Protein AF-A0A9D3WMK1-F1 (afdb_monomer)

Solvent-accessible surface area (backbone atoms only — not comparable to full-atom values): 5618 Å² total; per-residue (Å²): 102,65,94,76,70,52,55,67,68,60,49,50,53,52,49,52,66,69,70,70,55,72,44,62,55,72,56,97,86,42,78,48,70,80,46,70,71,92,67,85,75,67,87,90,43,87,59,53,68,58,51,50,50,55,52,50,51,53,50,52,53,50,51,54,49,34,40,75,72,64,76,46,79,85,84,80,79,76,90,82,77,87,84,82,130

Structure (mmCIF, N/CA/C/O backbone):
data_AF-A0A9D3WMK1-F1
#
_entry.id   AF-A0A9D3WMK1-F1
#
loop_
_atom_site.group_PDB
_atom_site.id
_atom_site.type_symbol
_atom_site.label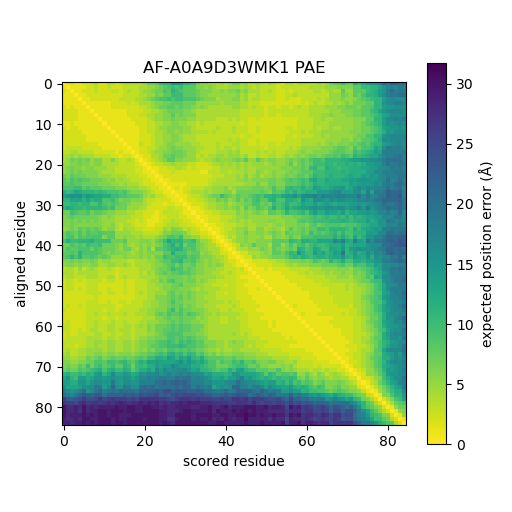_atom_id
_atom_site.label_alt_id
_atom_site.label_comp_id
_atom_site.label_asym_id
_atom_site.label_entity_id
_atom_site.label_seq_id
_atom_site.pdbx_PDB_ins_code
_atom_site.Cartn_x
_atom_site.Cartn_y
_atom_site.Cartn_z
_atom_site.occupancy
_atom_site.B_iso_or_equiv
_atom_site.auth_seq_id
_atom_site.auth_comp_id
_atom_site.auth_asym_id
_atom_site.auth_atom_id
_atom_site.pdbx_PDB_model_num
ATOM 1 N N . MET A 1 1 ? -2.958 4.479 5.409 1.00 88.19 1 MET A N 1
ATOM 2 C CA . MET A 1 1 ? -1.816 4.545 6.352 1.00 88.19 1 MET A CA 1
ATOM 3 C C . MET A 1 1 ? -1.952 5.689 7.351 1.00 88.19 1 MET A C 1
ATOM 5 O O . MET A 1 1 ? -1.859 5.412 8.533 1.00 88.19 1 MET A O 1
ATOM 9 N N . SER A 1 2 ? -2.301 6.916 6.940 1.00 93.25 2 SER A N 1
ATOM 10 C CA . SER A 1 2 ? -2.525 8.037 7.883 1.00 93.25 2 SER A CA 1
ATOM 11 C C . SER A 1 2 ? -3.532 7.716 9.007 1.00 93.25 2 SER A C 1
ATOM 13 O O . SER A 1 2 ? -3.224 7.875 10.181 1.00 93.25 2 SER A O 1
ATOM 15 N N . ARG A 1 3 ? -4.691 7.122 8.678 1.00 89.94 3 ARG A N 1
ATOM 16 C CA . ARG A 1 3 ? -5.694 6.675 9.673 1.00 89.94 3 ARG A CA 1
ATOM 17 C C . ARG A 1 3 ? -5.213 5.571 10.628 1.00 89.94 3 ARG A C 1
ATOM 19 O O . ARG A 1 3 ? -5.872 5.327 11.627 1.00 89.94 3 ARG A O 1
ATOM 26 N N . MET A 1 4 ? -4.100 4.907 10.314 1.00 90.44 4 MET A N 1
ATOM 27 C CA . MET A 1 4 ? -3.462 3.907 11.179 1.00 90.44 4 MET A CA 1
ATOM 28 C C . MET A 1 4 ? -2.363 4.522 12.067 1.00 90.44 4 MET A C 1
ATOM 30 O O . MET A 1 4 ? -1.713 3.793 12.802 1.00 90.44 4 MET A O 1
ATOM 34 N N . GLY A 1 5 ? -2.149 5.844 12.006 1.00 94.06 5 GLY A N 1
ATOM 35 C CA . GLY A 1 5 ? -1.198 6.561 12.863 1.00 94.06 5 GLY A CA 1
ATOM 36 C C . GLY A 1 5 ? 0.238 6.632 12.337 1.00 94.06 5 GLY A C 1
ATOM 37 O O . GLY A 1 5 ? 1.125 7.052 13.072 1.00 94.06 5 GLY A O 1
ATOM 38 N N . PHE A 1 6 ? 0.490 6.238 11.085 1.00 93.75 6 PHE A N 1
ATOM 39 C CA . PHE A 1 6 ? 1.823 6.359 10.487 1.00 93.75 6 PHE A CA 1
ATOM 40 C C . PHE A 1 6 ? 2.182 7.823 10.195 1.00 93.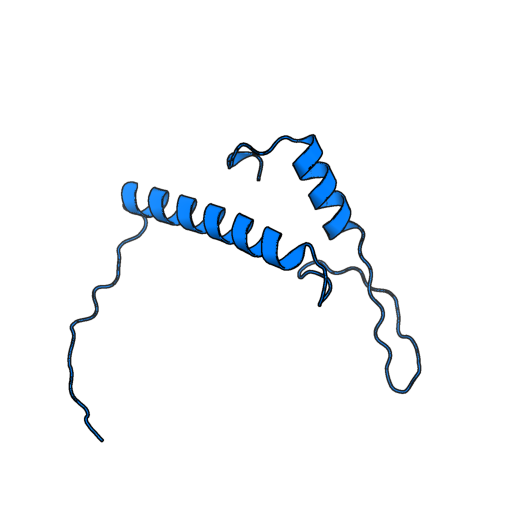75 6 PHE A C 1
ATOM 42 O O . PHE A 1 6 ? 1.333 8.590 9.734 1.00 93.75 6 PHE A O 1
ATOM 49 N N . ASP A 1 7 ? 3.451 8.178 10.415 1.00 97.19 7 ASP A N 1
ATOM 50 C CA . ASP A 1 7 ? 3.997 9.506 10.116 1.00 97.19 7 ASP A CA 1
ATOM 51 C C . ASP A 1 7 ? 3.910 9.835 8.617 1.00 97.19 7 ASP A C 1
ATOM 53 O O . ASP A 1 7 ? 4.132 8.973 7.761 1.00 97.19 7 ASP A O 1
ATOM 57 N N . GLN A 1 8 ? 3.624 11.098 8.293 1.00 96.81 8 GLN A N 1
ATOM 58 C CA . GLN A 1 8 ? 3.421 11.521 6.908 1.00 96.81 8 GLN A CA 1
ATOM 59 C C . GLN A 1 8 ? 4.678 11.332 6.052 1.00 96.81 8 GLN A C 1
ATOM 61 O O . GLN A 1 8 ? 4.563 10.855 4.928 1.00 96.81 8 GLN A O 1
ATOM 66 N N . LYS A 1 9 ? 5.881 11.600 6.578 1.00 97.12 9 LYS A N 1
ATOM 67 C CA . LYS A 1 9 ? 7.126 11.428 5.810 1.00 97.12 9 LYS A CA 1
ATOM 68 C C . LYS A 1 9 ? 7.370 9.962 5.478 1.00 97.12 9 LYS A C 1
ATOM 70 O O . LYS A 1 9 ? 7.858 9.644 4.396 1.00 97.12 9 LYS A O 1
ATOM 75 N N . TRP A 1 10 ? 7.026 9.065 6.399 1.00 94.50 10 TRP A N 1
ATOM 76 C CA . TRP A 1 10 ? 7.114 7.628 6.161 1.00 94.50 10 TRP A CA 1
ATOM 77 C C . TRP A 1 10 ? 6.109 7.173 5.097 1.00 94.50 10 TRP A C 1
ATOM 79 O O . TRP A 1 10 ? 6.463 6.408 4.199 1.00 94.50 10 TRP A O 1
ATOM 89 N N . ILE A 1 11 ? 4.876 7.691 5.148 1.00 94.75 11 ILE A N 1
ATOM 90 C CA . ILE A 1 11 ? 3.863 7.437 4.116 1.00 94.75 11 ILE A CA 1
ATOM 91 C C . ILE A 1 11 ? 4.367 7.924 2.757 1.00 94.75 11 ILE A C 1
ATOM 93 O O . ILE A 1 11 ? 4.314 7.169 1.790 1.00 94.75 11 ILE A O 1
ATOM 97 N N . ASP A 1 12 ? 4.893 9.144 2.687 1.00 94.94 12 ASP A N 1
ATOM 98 C CA . ASP A 1 12 ? 5.407 9.735 1.452 1.00 94.94 12 ASP A CA 1
ATOM 99 C C . ASP A 1 12 ? 6.576 8.920 0.883 1.00 94.94 12 ASP A C 1
ATOM 101 O O . ASP A 1 12 ? 6.643 8.696 -0.327 1.00 94.94 12 ASP A O 1
ATOM 105 N N . ALA A 1 13 ? 7.465 8.412 1.744 1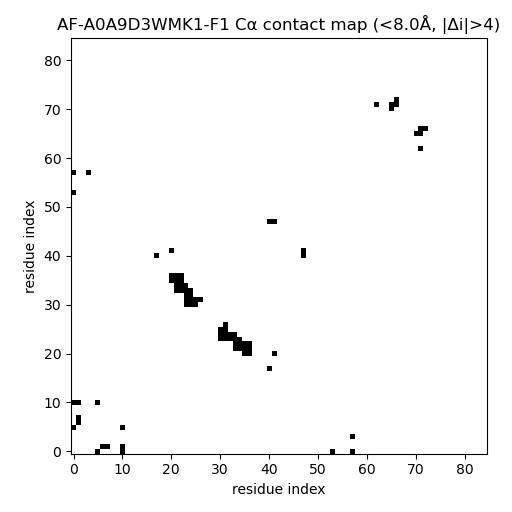.00 92.69 13 ALA A N 1
ATOM 106 C CA . ALA A 1 13 ? 8.560 7.537 1.338 1.00 92.69 13 ALA A CA 1
ATOM 107 C C . ALA A 1 13 ? 8.042 6.246 0.686 1.00 92.69 13 ALA A C 1
ATOM 109 O O . ALA A 1 13 ? 8.492 5.886 -0.402 1.00 92.69 13 ALA A O 1
ATOM 110 N N . ILE A 1 14 ? 7.049 5.587 1.293 1.00 91.06 14 ILE A N 1
ATOM 111 C CA . ILE A 1 14 ? 6.410 4.406 0.698 1.00 91.06 14 ILE A CA 1
ATOM 112 C C . ILE A 1 14 ? 5.718 4.757 -0.617 1.00 91.06 14 ILE A C 1
ATOM 114 O O . ILE A 1 14 ? 5.907 4.055 -1.611 1.00 91.06 14 ILE A O 1
ATOM 118 N N . MET A 1 15 ? 4.941 5.842 -0.646 1.00 90.88 15 MET A N 1
ATOM 119 C CA . MET A 1 15 ? 4.224 6.267 -1.848 1.00 90.88 15 MET A CA 1
ATOM 120 C C . MET A 1 15 ? 5.192 6.550 -2.997 1.00 90.88 15 MET A C 1
ATOM 122 O O . MET A 1 15 ? 4.913 6.170 -4.133 1.00 90.88 15 MET A O 1
ATOM 126 N N . LYS A 1 16 ? 6.361 7.135 -2.718 1.00 89.50 16 LYS A N 1
ATOM 127 C CA . LYS A 1 16 ? 7.419 7.342 -3.711 1.00 89.50 16 LYS A CA 1
ATOM 128 C C . LYS A 1 16 ? 7.953 6.021 -4.267 1.00 89.50 16 LYS A C 1
ATOM 130 O O . LYS A 1 16 ? 8.091 5.904 -5.481 1.00 89.50 16 LYS A O 1
ATOM 135 N N . CYS A 1 17 ? 8.205 5.025 -3.417 1.00 86.25 17 CYS A N 1
ATOM 136 C CA . CYS A 1 17 ? 8.676 3.706 -3.853 1.00 86.25 17 CYS A CA 1
ATOM 137 C C . CYS A 1 17 ? 7.683 3.006 -4.793 1.00 86.25 17 CYS A C 1
ATOM 139 O O . CYS A 1 17 ? 8.099 2.391 -5.769 1.00 86.25 17 CYS A O 1
ATOM 141 N N . ILE A 1 18 ? 6.379 3.113 -4.524 1.00 86.00 18 ILE A N 1
ATOM 142 C CA . ILE A 1 18 ? 5.364 2.351 -5.270 1.00 86.00 18 ILE A CA 1
ATOM 143 C C . ILE A 1 18 ? 4.801 3.089 -6.492 1.00 86.00 18 ILE A C 1
ATOM 145 O O . ILE A 1 18 ? 4.294 2.444 -7.401 1.00 86.00 18 ILE A O 1
ATOM 149 N N . SER A 1 19 ? 4.871 4.425 -6.532 1.00 85.44 19 SER A N 1
ATOM 150 C CA . SER A 1 19 ? 4.301 5.235 -7.628 1.00 85.44 19 SER A CA 1
ATOM 151 C C . SER A 1 19 ? 5.274 5.540 -8.767 1.00 85.44 19 SER A C 1
ATOM 153 O O . SER A 1 19 ? 4.845 5.953 -9.839 1.00 85.44 19 SER A O 1
ATOM 155 N N . THR A 1 20 ? 6.578 5.357 -8.551 1.00 84.81 20 THR A N 1
ATOM 156 C CA . THR A 1 20 ? 7.619 5.737 -9.524 1.00 84.81 20 THR A CA 1
ATOM 157 C C . THR A 1 20 ? 8.083 4.586 -10.414 1.00 84.81 20 THR A C 1
ATOM 159 O O . THR A 1 20 ? 8.914 4.786 -11.298 1.00 84.81 20 THR A O 1
ATOM 162 N N . VAL A 1 21 ? 7.562 3.378 -10.196 1.00 85.44 21 VAL A N 1
ATOM 163 C CA . VAL A 1 21 ? 7.956 2.196 -10.962 1.00 85.44 21 VAL A CA 1
ATOM 164 C C . VAL A 1 21 ? 7.368 2.237 -12.378 1.00 85.44 21 VAL A C 1
ATOM 166 O O . VAL A 1 21 ? 6.237 2.670 -12.592 1.00 85.44 21 VAL A O 1
ATOM 169 N N . SER A 1 22 ? 8.134 1.758 -13.353 1.00 89.12 22 SER A N 1
ATOM 170 C CA . SER A 1 22 ? 7.689 1.516 -14.724 1.00 89.12 22 SER A CA 1
ATOM 171 C C . SER A 1 22 ? 8.149 0.134 -15.181 1.00 89.12 22 SER A C 1
ATOM 173 O O . SER A 1 22 ? 9.075 -0.453 -14.611 1.00 89.12 22 SER A O 1
ATOM 175 N N . TYR A 1 23 ? 7.471 -0.411 -16.186 1.00 88.12 23 TYR A N 1
ATOM 176 C CA . TYR A 1 23 ? 7.712 -1.757 -16.688 1.00 88.12 23 TYR A CA 1
ATOM 177 C C . TYR A 1 23 ? 7.849 -1.761 -18.203 1.00 88.12 23 TYR A C 1
ATOM 179 O O . TYR A 1 23 ? 7.235 -0.955 -18.890 1.00 88.12 23 TYR A O 1
ATOM 187 N N . SER A 1 24 ? 8.607 -2.722 -18.713 1.00 91.62 24 SER A N 1
ATOM 188 C CA . SER A 1 24 ? 8.613 -3.135 -20.114 1.00 91.62 24 SER A CA 1
ATOM 189 C C . SER A 1 24 ? 8.625 -4.662 -20.151 1.00 91.62 24 SER A C 1
ATOM 191 O O . SER A 1 24 ? 9.195 -5.310 -19.269 1.00 91.62 24 SER A O 1
ATOM 193 N N . VAL A 1 25 ? 7.944 -5.257 -21.131 1.00 91.44 25 VAL A N 1
ATOM 194 C CA . VAL A 1 25 ? 7.902 -6.720 -21.288 1.00 91.44 25 VAL A CA 1
ATOM 195 C C . VAL A 1 25 ? 8.838 -7.121 -22.415 1.00 91.44 25 VAL A C 1
ATOM 197 O O . VAL A 1 25 ? 8.761 -6.566 -23.507 1.00 91.44 25 VAL A O 1
ATOM 200 N N . VAL A 1 26 ? 9.705 -8.099 -22.159 1.00 94.12 26 VAL A N 1
ATOM 201 C CA . VAL A 1 26 ? 10.532 -8.707 -23.204 1.00 94.12 26 VAL A CA 1
ATOM 202 C C . VAL A 1 26 ? 9.760 -9.857 -23.842 1.00 94.12 26 VAL A C 1
ATOM 204 O O . VAL A 1 26 ? 9.382 -10.802 -23.153 1.00 94.12 26 VAL A O 1
ATOM 207 N N . VAL A 1 27 ? 9.552 -9.795 -25.157 1.00 93.19 27 VAL A N 1
ATOM 208 C CA . VAL A 1 27 ? 8.883 -10.844 -25.938 1.00 93.19 27 VAL A CA 1
ATOM 209 C C . VAL A 1 27 ? 9.812 -11.279 -27.065 1.00 93.19 27 VAL A C 1
ATOM 211 O O . VAL A 1 27 ? 10.213 -10.467 -27.897 1.00 93.19 27 VAL A O 1
ATOM 214 N N . ASN A 1 28 ? 10.181 -12.563 -27.086 1.00 95.06 28 ASN A N 1
ATOM 215 C CA . ASN A 1 28 ? 11.112 -13.134 -28.071 1.00 95.06 28 ASN A CA 1
ATOM 216 C C . ASN A 1 28 ? 12.440 -12.354 -28.185 1.00 95.06 28 ASN A C 1
ATOM 218 O O . ASN A 1 28 ? 12.961 -12.158 -29.277 1.00 95.06 28 ASN A O 1
ATOM 222 N N . GLY A 1 29 ? 12.962 -11.862 -27.056 1.00 93.12 29 GLY A N 1
ATOM 223 C CA . GLY A 1 29 ? 14.209 -11.089 -27.002 1.00 93.12 29 GLY A CA 1
ATOM 224 C C . GLY A 1 29 ? 14.071 -9.601 -27.342 1.00 93.12 29 GLY A C 1
ATOM 225 O O . GLY A 1 29 ? 15.027 -8.858 -27.142 1.00 93.12 29 GLY A O 1
ATOM 226 N N . ASN A 1 30 ? 12.896 -9.140 -27.778 1.00 93.38 30 ASN A N 1
ATOM 227 C CA . ASN A 1 30 ? 12.642 -7.726 -28.044 1.00 93.38 30 ASN A CA 1
ATOM 228 C C . ASN A 1 30 ? 12.001 -7.056 -26.829 1.00 93.38 30 ASN A C 1
ATOM 230 O O . ASN A 1 30 ? 11.038 -7.576 -26.264 1.00 93.38 30 ASN A O 1
ATOM 234 N N . ILE A 1 31 ? 12.529 -5.897 -26.436 1.00 94.38 31 ILE A N 1
ATOM 235 C CA . ILE A 1 31 ? 11.976 -5.082 -25.352 1.00 94.38 31 ILE A CA 1
ATOM 236 C C . ILE A 1 31 ? 10.764 -4.320 -25.900 1.00 94.38 31 ILE A C 1
ATOM 238 O O . ILE A 1 31 ? 10.893 -3.565 -26.861 1.00 94.38 31 ILE A O 1
ATOM 242 N N . GLY A 1 32 ? 9.593 -4.538 -25.304 1.00 94.12 32 GLY A N 1
ATOM 243 C CA . GLY A 1 32 ? 8.372 -3.800 -25.617 1.00 94.12 32 GLY A CA 1
ATOM 244 C C . GLY A 1 32 ? 8.348 -2.389 -25.025 1.00 94.12 32 GLY A C 1
ATOM 245 O O . GLY A 1 32 ? 9.281 -1.951 -24.351 1.00 94.12 32 GLY A O 1
ATOM 246 N N . GLU A 1 33 ? 7.246 -1.680 -25.256 1.00 94.38 33 GLU A N 1
ATOM 247 C CA . GLU A 1 33 ? 7.061 -0.314 -24.763 1.00 94.38 33 GLU A CA 1
ATOM 248 C C . GLU A 1 33 ? 7.028 -0.230 -23.232 1.00 94.38 33 GLU A C 1
ATOM 250 O O . GLU A 1 33 ? 6.661 -1.180 -22.529 1.00 94.38 33 GLU A O 1
ATOM 255 N N . ILE A 1 34 ? 7.410 0.942 -22.718 1.00 93.69 34 ILE A N 1
ATOM 256 C CA . ILE A 1 34 ? 7.328 1.243 -21.293 1.00 93.69 34 ILE A CA 1
ATOM 257 C C . ILE A 1 34 ? 5.877 1.566 -20.938 1.00 93.69 34 ILE A C 1
ATOM 259 O O . ILE A 1 34 ? 5.257 2.435 -21.547 1.00 93.69 34 ILE A O 1
ATOM 263 N N . PHE A 1 35 ? 5.362 0.921 -19.900 1.00 90.69 35 PHE A N 1
ATOM 264 C CA . PHE A 1 35 ? 4.068 1.229 -19.306 1.00 90.69 35 PHE A CA 1
ATOM 265 C C . PHE A 1 35 ? 4.200 1.438 -17.798 1.00 90.69 35 PHE A C 1
ATOM 267 O O . PHE A 1 35 ? 5.097 0.907 -17.137 1.00 90.69 35 PHE A O 1
ATOM 274 N N . TYR A 1 36 ? 3.281 2.226 -17.247 1.00 89.81 36 TYR A N 1
ATOM 275 C CA . TYR A 1 36 ? 3.239 2.553 -15.827 1.00 89.81 36 TYR A CA 1
ATOM 276 C C . TYR A 1 36 ? 2.119 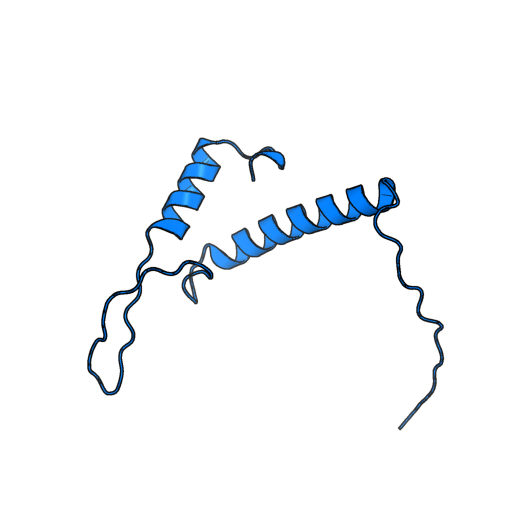1.750 -15.166 1.00 89.81 36 TYR A C 1
ATOM 278 O O . TYR A 1 36 ? 0.963 1.847 -15.592 1.00 89.81 36 TYR A O 1
ATOM 286 N N . PRO A 1 37 ? 2.421 0.928 -14.154 1.00 85.19 37 PRO A N 1
ATOM 287 C CA . PRO A 1 37 ? 1.389 0.174 -13.470 1.00 85.19 37 PRO A CA 1
ATOM 288 C C . PRO A 1 37 ? 0.483 1.092 -12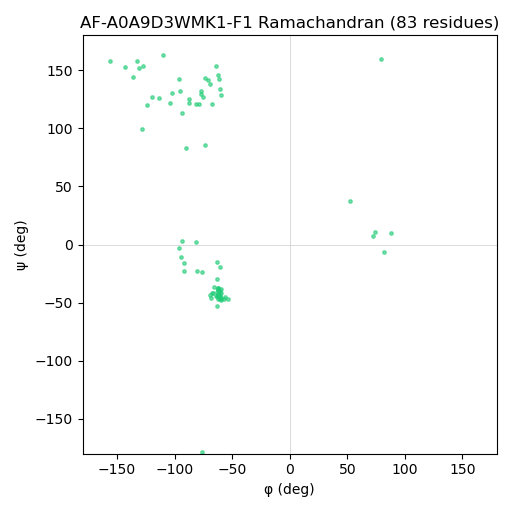.657 1.00 85.19 37 PRO A C 1
ATOM 290 O O . PRO A 1 37 ? 0.930 1.972 -11.930 1.00 85.19 37 PRO A O 1
ATOM 293 N N . THR A 1 38 ? -0.816 0.821 -12.720 1.00 81.94 38 THR A N 1
ATOM 294 C CA . THR A 1 38 ? -1.819 1.448 -11.845 1.00 81.94 38 THR A CA 1
ATOM 295 C C . THR A 1 38 ? -2.123 0.604 -10.608 1.00 81.94 38 THR A C 1
ATOM 297 O O . THR A 1 38 ? -2.815 1.049 -9.695 1.00 81.94 38 THR A O 1
ATOM 300 N N . ARG A 1 39 ? -1.638 -0.642 -10.587 1.00 78.94 39 ARG A N 1
ATOM 301 C CA . ARG A 1 39 ? -1.886 -1.647 -9.553 1.00 78.94 39 ARG A CA 1
ATOM 302 C C . ARG A 1 39 ? -0.764 -2.675 -9.527 1.00 78.94 39 ARG A C 1
ATOM 304 O O . ARG A 1 39 ? -0.122 -2.920 -10.546 1.00 78.94 39 ARG A O 1
ATOM 311 N N . GLY A 1 40 ? -0.627 -3.336 -8.383 1.00 74.94 40 GLY A N 1
ATOM 312 C CA . GLY A 1 40 ? 0.414 -4.331 -8.157 1.00 74.94 40 GLY A CA 1
ATOM 313 C C . GLY A 1 40 ? 1.764 -3.694 -7.832 1.00 74.94 40 GLY A C 1
ATOM 314 O O . GLY A 1 40 ? 2.002 -2.520 -8.096 1.00 74.94 40 GLY A O 1
ATOM 315 N N . LEU A 1 41 ? 2.627 -4.491 -7.212 1.00 80.56 41 LEU A N 1
ATOM 316 C CA . LEU A 1 41 ? 4.019 -4.148 -6.948 1.00 80.56 41 LEU A CA 1
ATOM 317 C C . LEU A 1 41 ? 4.914 -5.004 -7.829 1.00 80.56 41 LEU A C 1
ATOM 319 O O . LEU A 1 41 ? 4.495 -6.044 -8.346 1.00 80.56 41 LEU A O 1
ATOM 323 N N . ARG A 1 42 ? 6.169 -4.582 -7.972 1.00 78.75 42 ARG A N 1
ATOM 324 C CA . ARG A 1 42 ? 7.157 -5.366 -8.705 1.00 78.75 42 ARG A CA 1
ATOM 325 C C . ARG A 1 42 ? 7.308 -6.728 -8.019 1.00 78.75 42 ARG A C 1
ATOM 327 O O . ARG A 1 42 ? 7.518 -6.809 -6.812 1.00 78.75 42 ARG A O 1
ATOM 334 N N . GLN A 1 43 ? 7.203 -7.812 -8.784 1.00 79.31 43 GLN A N 1
ATOM 335 C CA . GLN A 1 43 ? 7.428 -9.146 -8.234 1.00 79.31 43 GLN A CA 1
ATOM 336 C C . GLN A 1 43 ? 8.858 -9.244 -7.684 1.00 79.31 43 GLN A C 1
ATOM 338 O O . GLN A 1 43 ? 9.812 -8.794 -8.321 1.00 79.31 43 GLN A O 1
ATOM 343 N N . GLY A 1 44 ? 8.998 -9.801 -6.480 1.00 82.62 44 GLY A N 1
ATOM 344 C CA . GLY A 1 44 ? 10.280 -9.839 -5.774 1.00 82.62 44 GLY A CA 1
ATOM 345 C C . GLY A 1 44 ? 10.708 -8.494 -5.179 1.00 82.62 44 GLY A C 1
ATOM 346 O O . GLY A 1 44 ? 11.854 -8.366 -4.757 1.00 82.62 44 GLY A O 1
ATOM 347 N N . ASP A 1 45 ? 9.826 -7.491 -5.140 1.00 84.75 45 ASP A N 1
ATOM 348 C CA . ASP A 1 45 ? 10.077 -6.268 -4.382 1.00 84.75 45 ASP A CA 1
ATOM 349 C C . ASP A 1 45 ? 10.076 -6.590 -2.876 1.00 84.75 45 ASP A C 1
ATOM 351 O O . ASP A 1 45 ? 9.057 -7.075 -2.361 1.00 84.75 45 ASP A O 1
ATOM 355 N N . PRO A 1 46 ? 11.187 -6.320 -2.164 1.00 87.06 46 PRO A N 1
ATOM 356 C CA . PRO A 1 46 ? 11.312 -6.612 -0.740 1.00 87.06 46 PRO A CA 1
ATOM 357 C C . PRO A 1 46 ? 10.283 -5.873 0.128 1.00 87.06 46 PRO A C 1
ATOM 359 O O . PRO A 1 46 ? 10.028 -6.301 1.251 1.00 87.06 46 PRO A O 1
ATOM 362 N N . LEU A 1 47 ? 9.663 -4.797 -0.368 1.00 87.31 47 LEU A N 1
ATOM 363 C CA . LEU A 1 47 ? 8.642 -4.035 0.347 1.00 87.31 47 LEU A CA 1
ATOM 364 C C . LEU A 1 47 ? 7.251 -4.694 0.281 1.00 87.31 47 LEU A C 1
ATOM 366 O O . LEU A 1 47 ? 6.415 -4.468 1.161 1.00 87.31 47 LEU A O 1
ATOM 370 N N . SER A 1 48 ? 6.998 -5.541 -0.722 1.00 88.56 48 SER A N 1
ATOM 371 C CA . SER A 1 48 ? 5.675 -6.135 -0.970 1.00 88.56 48 SER A CA 1
ATOM 372 C C . SER A 1 48 ? 5.091 -6.907 0.223 1.00 88.56 48 SER A C 1
ATOM 374 O O . SER A 1 48 ? 3.918 -6.683 0.536 1.00 88.56 48 SER A O 1
ATOM 376 N N . PRO A 1 49 ? 5.851 -7.768 0.938 1.00 89.94 49 PRO A N 1
ATOM 377 C CA . PRO A 1 49 ? 5.318 -8.497 2.091 1.00 89.94 49 PRO A CA 1
ATOM 378 C C . PRO A 1 49 ? 4.874 -7.569 3.228 1.00 89.94 49 PRO A C 1
ATOM 380 O O . PRO A 1 49 ? 3.837 -7.796 3.849 1.00 89.94 49 PRO A O 1
ATOM 383 N N . PHE A 1 50 ? 5.615 -6.487 3.472 1.00 90.44 50 PHE A N 1
ATOM 384 C CA . PHE A 1 50 ? 5.283 -5.519 4.518 1.00 90.44 50 PHE A CA 1
ATOM 385 C C . PHE A 1 50 ? 4.024 -4.726 4.168 1.00 90.44 50 PHE A C 1
ATOM 387 O O . PHE A 1 50 ? 3.139 -4.564 5.008 1.00 90.44 50 PHE A O 1
ATOM 394 N N . LEU A 1 51 ? 3.906 -4.281 2.915 1.00 90.69 51 LEU A N 1
ATOM 395 C CA . LEU A 1 51 ? 2.715 -3.576 2.439 1.00 90.69 51 LEU A CA 1
ATOM 396 C C . LEU A 1 51 ? 1.468 -4.456 2.502 1.00 90.69 51 LEU A C 1
ATOM 398 O O . LEU A 1 51 ? 0.402 -3.971 2.879 1.00 90.69 51 LEU A O 1
ATOM 402 N N . PHE A 1 52 ? 1.603 -5.750 2.209 1.00 90.56 52 PHE A N 1
ATOM 403 C CA . PHE A 1 52 ? 0.510 -6.704 2.365 1.00 90.56 52 PHE A CA 1
ATOM 404 C C . PHE A 1 52 ? 0.016 -6.779 3.817 1.00 90.56 52 PHE A C 1
ATOM 406 O O . PHE A 1 52 ? -1.188 -6.687 4.053 1.00 90.56 52 PHE A O 1
ATOM 413 N N . LEU A 1 53 ? 0.927 -6.864 4.794 1.00 93.38 53 LEU A N 1
ATOM 414 C CA . LEU A 1 53 ? 0.569 -6.882 6.217 1.00 93.38 53 LEU A CA 1
ATOM 415 C C . LEU A 1 53 ? -0.115 -5.584 6.661 1.00 93.38 53 LEU A C 1
ATOM 417 O O . LEU A 1 53 ? -1.136 -5.631 7.342 1.00 93.38 53 LEU A O 1
ATOM 421 N N . ILE A 1 54 ? 0.405 -4.429 6.239 1.00 93.00 54 ILE A N 1
ATOM 422 C CA . ILE A 1 54 ? -0.174 -3.117 6.562 1.00 93.00 54 ILE A CA 1
ATOM 423 C C . ILE A 1 54 ? -1.604 -3.003 6.014 1.00 93.00 54 ILE A C 1
ATOM 425 O O . ILE A 1 54 ? -2.515 -2.567 6.721 1.00 93.00 54 ILE A O 1
ATOM 429 N N . CYS A 1 55 ? -1.821 -3.415 4.763 1.00 92.62 55 CYS A N 1
ATOM 430 C CA . CYS A 1 55 ? -3.151 -3.458 4.161 1.00 92.62 55 CYS A CA 1
ATOM 431 C C . CYS A 1 55 ? -4.071 -4.451 4.886 1.00 92.62 55 CYS A C 1
ATOM 433 O O . CYS A 1 55 ? -5.234 -4.133 5.130 1.00 92.62 55 CYS A O 1
ATOM 435 N N . GLY A 1 56 ? -3.550 -5.621 5.264 1.00 95.56 56 GLY A N 1
ATOM 436 C CA . GLY A 1 56 ? -4.278 -6.646 6.007 1.00 95.56 56 GLY A CA 1
ATOM 437 C C . GLY A 1 56 ? -4.737 -6.177 7.388 1.00 95.56 56 GLY A C 1
ATOM 438 O O . GLY A 1 56 ? -5.894 -6.394 7.750 1.00 95.56 56 GLY A O 1
ATOM 439 N N . GLU A 1 57 ? -3.885 -5.478 8.141 1.00 95.25 57 GLU A N 1
ATOM 440 C CA . GLU A 1 57 ? -4.273 -4.907 9.436 1.00 95.25 57 GLU A CA 1
ATOM 441 C C . GLU A 1 57 ? -5.295 -3.779 9.260 1.00 95.25 57 GLU A C 1
ATOM 443 O O . GLU A 1 57 ? -6.302 -3.739 9.968 1.00 95.25 57 GLU A O 1
ATOM 448 N N . GLY A 1 58 ? -5.104 -2.908 8.262 1.00 94.81 58 GLY A N 1
ATOM 449 C CA . GLY A 1 58 ? -6.079 -1.871 7.922 1.00 94.81 58 GLY A CA 1
ATOM 450 C C . GLY A 1 58 ? -7.458 -2.454 7.602 1.00 94.81 58 GLY A C 1
ATOM 451 O O . GLY A 1 58 ? -8.466 -2.002 8.146 1.00 94.81 58 GLY A O 1
ATOM 452 N N . LEU A 1 59 ? -7.504 -3.502 6.779 1.00 94.69 59 LEU A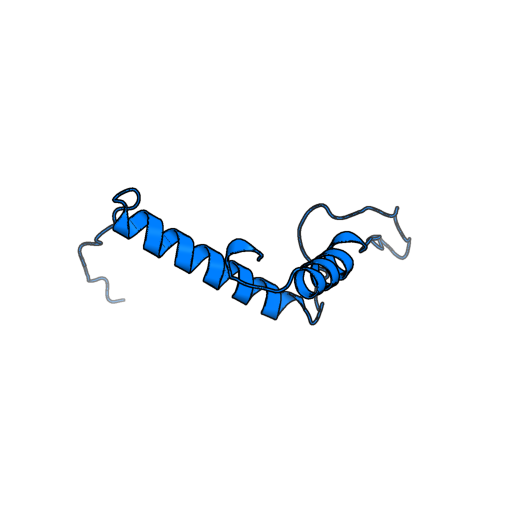 N 1
ATOM 453 C CA . LEU A 1 59 ? -8.736 -4.217 6.451 1.00 94.69 59 LEU A CA 1
ATOM 454 C C . LEU A 1 59 ? -9.346 -4.900 7.683 1.00 94.69 59 LEU A C 1
ATOM 456 O O . LEU A 1 59 ? -10.549 -4.794 7.909 1.00 94.69 59 LEU A O 1
ATOM 460 N N . SER A 1 60 ? -8.529 -5.562 8.505 1.00 95.06 60 SER A N 1
ATOM 461 C CA . SER A 1 60 ? -8.975 -6.214 9.743 1.00 95.06 60 SER A CA 1
ATOM 462 C C . SER A 1 60 ? -9.595 -5.212 10.716 1.00 95.06 60 SER A C 1
ATOM 464 O O . SER A 1 60 ? -10.650 -5.474 11.292 1.00 95.06 60 SER A O 1
ATOM 466 N N . SER A 1 61 ? -8.991 -4.032 10.857 1.00 94.12 61 SER A N 1
ATOM 467 C CA . SER A 1 61 ? -9.522 -2.932 11.663 1.00 94.12 61 SER A CA 1
ATOM 468 C C . SER A 1 61 ? -10.872 -2.427 11.137 1.00 94.12 61 SER A C 1
ATOM 470 O O . SER A 1 61 ? -11.826 -2.293 11.909 1.00 94.12 61 SER A O 1
ATOM 472 N N . LEU A 1 62 ? -11.000 -2.240 9.818 1.00 94.19 62 LEU A N 1
ATOM 473 C CA . LEU A 1 62 ? -12.268 -1.859 9.187 1.00 94.19 62 LEU A CA 1
ATOM 474 C C . LEU A 1 62 ? -13.357 -2.918 9.400 1.00 94.19 62 LEU A C 1
ATOM 476 O O . LEU A 1 62 ? -14.480 -2.565 9.752 1.00 94.19 62 LEU A O 1
ATOM 480 N N . MET A 1 63 ? -13.027 -4.205 9.264 1.00 94.56 63 MET A N 1
ATOM 481 C CA . MET A 1 63 ? -13.967 -5.299 9.525 1.00 94.56 63 MET A CA 1
ATOM 482 C C . MET A 1 63 ? -14.437 -5.318 10.985 1.00 94.56 63 MET A C 1
ATOM 484 O O . MET A 1 63 ? -15.634 -5.466 11.241 1.00 94.56 63 MET A O 1
ATOM 488 N N . ARG A 1 64 ? -13.527 -5.115 11.951 1.00 93.88 64 ARG A N 1
ATOM 489 C CA . ARG A 1 64 ? -13.879 -5.007 13.379 1.00 93.88 64 ARG A CA 1
ATOM 490 C C . ARG A 1 64 ? -14.821 -3.825 13.633 1.00 93.88 64 ARG A C 1
ATOM 492 O O . ARG A 1 64 ? -15.801 -3.989 14.357 1.00 93.88 64 ARG A O 1
ATOM 499 N N . SER A 1 65 ? -14.563 -2.665 13.019 1.00 93.75 65 SER A N 1
ATOM 500 C CA . SER A 1 65 ? -15.453 -1.499 13.130 1.00 93.75 65 SER A CA 1
ATOM 501 C C . SER A 1 65 ? -16.827 -1.790 12.541 1.00 93.75 65 SER A C 1
ATOM 503 O O . SER A 1 65 ? -17.822 -1.670 13.239 1.00 93.75 65 SER A O 1
ATOM 505 N N . ALA A 1 66 ? -16.885 -2.265 11.299 1.00 95.00 66 ALA A N 1
ATOM 506 C CA . ALA A 1 66 ? -18.146 -2.542 10.623 1.00 95.00 66 ALA A CA 1
ATOM 507 C C . ALA A 1 66 ? -18.968 -3.643 11.320 1.00 95.00 66 ALA A C 1
ATOM 509 O O . ALA A 1 66 ? -20.194 -3.597 11.298 1.00 95.00 66 ALA A O 1
ATOM 510 N N . THR A 1 67 ? -18.319 -4.599 11.992 1.00 94.38 67 THR A N 1
ATOM 511 C CA . THR A 1 67 ? -19.008 -5.586 12.843 1.00 94.38 67 THR A CA 1
ATOM 512 C C . THR A 1 67 ? -19.613 -4.930 14.086 1.00 94.38 67 THR A C 1
ATOM 514 O O . THR A 1 67 ? -20.771 -5.184 14.409 1.00 94.38 67 THR A O 1
ATOM 517 N N . ARG A 1 68 ? -18.859 -4.063 14.777 1.00 93.94 68 ARG A N 1
ATOM 518 C CA . ARG A 1 68 ? -19.353 -3.314 15.946 1.00 93.94 68 ARG A CA 1
ATOM 519 C C . ARG A 1 68 ? -20.514 -2.388 15.580 1.00 93.94 68 ARG A C 1
ATOM 521 O O . ARG A 1 68 ? -21.463 -2.278 16.345 1.00 93.94 68 ARG A O 1
ATOM 528 N N . ASP A 1 69 ? -20.445 -1.776 14.404 1.00 95.88 69 ASP A N 1
ATOM 529 C CA . ASP A 1 69 ? -21.452 -0.843 13.896 1.00 95.88 69 ASP A CA 1
ATOM 530 C C . ASP A 1 69 ? -22.662 -1.581 13.272 1.00 95.88 69 ASP A C 1
ATOM 532 O O . ASP A 1 69 ? -23.579 -0.954 12.748 1.00 95.88 69 ASP A O 1
ATOM 536 N N . GLY A 1 70 ? -22.679 -2.922 13.311 1.00 92.75 70 GLY A N 1
ATOM 537 C CA . GL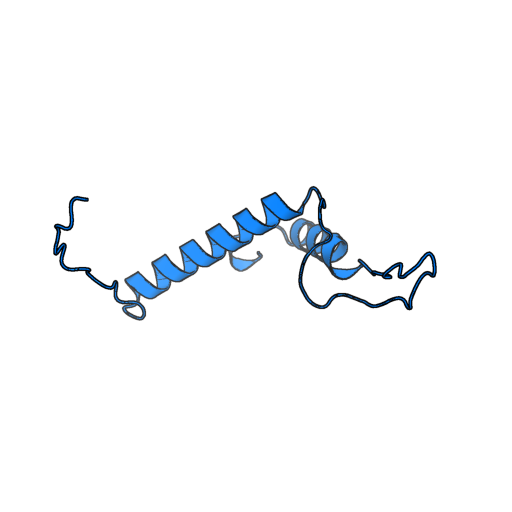Y A 1 70 ? -23.776 -3.756 12.806 1.00 92.75 70 GLY A CA 1
ATOM 538 C C . GLY A 1 70 ? -23.890 -3.828 11.278 1.00 92.75 70 GLY A C 1
ATOM 539 O O . GLY A 1 70 ? -24.840 -4.415 10.766 1.00 92.75 70 GLY A O 1
ATOM 540 N N . LEU A 1 71 ? -22.926 -3.264 10.545 1.00 94.12 71 LEU A N 1
ATOM 541 C CA . LEU A 1 71 ? -22.876 -3.247 9.078 1.00 94.12 71 LEU A CA 1
ATOM 542 C C . LEU A 1 71 ? -22.443 -4.594 8.484 1.00 94.12 71 LEU A C 1
ATOM 544 O O . LEU A 1 71 ? -22.740 -4.889 7.329 1.00 94.12 71 LEU A O 1
ATOM 548 N N . LEU A 1 72 ? -21.733 -5.410 9.266 1.00 89.81 72 LEU A N 1
ATOM 549 C CA . LEU A 1 72 ? -21.321 -6.759 8.891 1.00 89.81 72 LEU A CA 1
ATOM 550 C C . LEU A 1 72 ? -21.900 -7.773 9.874 1.00 89.81 72 LEU A C 1
ATOM 552 O O . LEU A 1 72 ? -21.686 -7.682 11.082 1.00 89.81 72 LEU A O 1
ATOM 556 N N . LYS A 1 73 ? -22.591 -8.784 9.342 1.00 86.75 73 LYS A N 1
ATOM 557 C CA . LYS A 1 73 ? -23.079 -9.937 10.101 1.00 86.75 73 LYS A CA 1
ATOM 558 C C . LYS A 1 73 ? -22.342 -11.182 9.627 1.00 86.75 73 LYS A C 1
ATOM 560 O O . LYS A 1 73 ? -22.309 -11.467 8.433 1.00 86.75 73 LYS A O 1
ATOM 565 N N . GLY A 1 74 ? -21.738 -11.911 10.562 1.00 81.94 74 GLY A N 1
ATOM 566 C CA . GLY A 1 74 ? -21.056 -13.164 10.249 1.00 81.94 74 GLY A CA 1
ATOM 567 C C . GLY A 1 74 ? -22.022 -14.208 9.685 1.00 81.94 74 GLY A C 1
ATOM 568 O O . GLY A 1 74 ? -23.183 -14.282 10.092 1.00 81.94 74 GLY A O 1
ATOM 569 N N . VAL A 1 75 ? -21.526 -15.035 8.767 1.00 82.56 75 VAL A N 1
ATOM 570 C CA . VAL A 1 75 ? -22.241 -16.219 8.285 1.00 82.56 75 VAL A CA 1
ATOM 571 C C . VAL A 1 75 ? -21.912 -17.378 9.222 1.00 82.56 75 VAL A C 1
ATOM 573 O O . VAL A 1 75 ? -20.743 -17.676 9.460 1.00 82.56 75 VAL A O 1
ATOM 576 N N . LYS A 1 76 ? -22.939 -18.019 9.783 1.00 79.69 76 LYS A N 1
ATOM 577 C CA . LYS A 1 76 ? -22.785 -19.238 10.580 1.00 79.69 76 LYS A CA 1
ATOM 578 C C . LYS A 1 76 ? -22.990 -20.426 9.649 1.00 79.69 76 LYS A C 1
ATOM 580 O O . LYS A 1 76 ? -24.093 -20.617 9.146 1.00 79.69 76 LYS A O 1
ATOM 585 N N . PHE A 1 77 ? -21.940 -21.203 9.420 1.00 75.94 77 PHE A N 1
ATOM 586 C CA . PHE A 1 77 ? -22.088 -22.502 8.776 1.00 75.94 77 PHE A CA 1
ATOM 587 C C . PHE A 1 77 ? -22.640 -23.490 9.805 1.00 75.94 77 PHE A C 1
ATOM 589 O O . PHE A 1 77 ? -22.171 -23.532 10.944 1.00 75.94 77 PHE A O 1
ATOM 596 N N . ILE A 1 78 ? -23.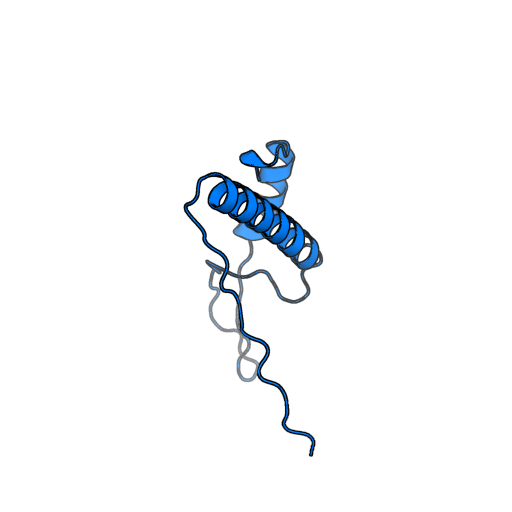669 -24.236 9.419 1.00 77.44 78 ILE A N 1
ATOM 597 C CA . ILE A 1 78 ? -24.151 -25.386 10.181 1.00 77.44 78 ILE A CA 1
ATOM 598 C C . ILE A 1 78 ? -23.213 -26.534 9.804 1.00 77.44 78 ILE A C 1
ATOM 600 O O . ILE A 1 78 ? -23.038 -26.814 8.620 1.00 77.44 78 ILE A O 1
ATOM 604 N N . ASP A 1 79 ? -22.534 -27.122 10.789 1.00 68.44 79 ASP A N 1
ATOM 605 C CA . ASP A 1 79 ? -21.568 -28.202 10.564 1.00 68.44 79 ASP A CA 1
ATOM 606 C C . ASP A 1 79 ? -22.331 -29.496 10.235 1.00 68.44 79 ASP A C 1
ATOM 608 O O . ASP A 1 79 ? -22.651 -30.296 11.111 1.00 68.44 79 ASP A O 1
ATOM 612 N N . GLU A 1 80 ? -22.678 -29.681 8.963 1.00 64.06 80 GLU A N 1
ATOM 613 C CA . GLU A 1 80 ? -23.146 -30.958 8.426 1.00 64.06 80 GLU A CA 1
ATOM 614 C C . GLU A 1 80 ? -21.934 -31.754 7.925 1.00 64.06 80 GLU A C 1
ATOM 616 O O . GLU A 1 80 ? -21.589 -31.746 6.744 1.00 64.06 80 GLU A O 1
ATOM 621 N N . ARG A 1 81 ? -21.244 -32.454 8.829 1.00 64.50 81 ARG A N 1
ATOM 622 C CA . ARG A 1 81 ? -20.398 -33.594 8.433 1.00 64.50 81 ARG A CA 1
ATOM 623 C C . ARG A 1 81 ? -21.203 -34.882 8.631 1.00 64.50 81 ARG A C 1
ATOM 625 O O . ARG A 1 81 ? -21.895 -34.964 9.644 1.00 64.50 81 ARG A O 1
ATOM 632 N N . P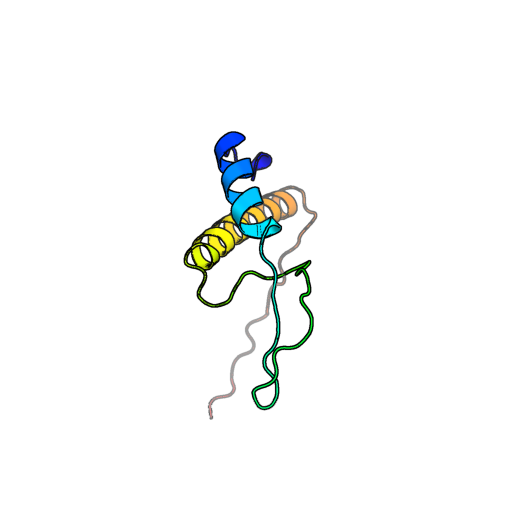RO A 1 82 ? -21.085 -35.910 7.758 1.00 59.75 82 PRO A N 1
ATOM 633 C CA . PRO A 1 82 ? -19.803 -36.339 7.184 1.00 59.75 82 PRO A CA 1
ATOM 634 C C . PRO A 1 82 ? -19.831 -36.807 5.713 1.00 59.75 82 PRO A C 1
ATOM 636 O O . PRO A 1 82 ? -20.777 -37.441 5.264 1.00 59.75 82 PRO A O 1
ATOM 639 N N . ILE A 1 83 ? -18.704 -36.666 5.007 1.00 57.41 83 ILE A N 1
ATOM 640 C CA . ILE A 1 83 ? -18.324 -37.646 3.978 1.00 57.41 83 ILE A CA 1
ATOM 641 C C . ILE A 1 83 ? -16.892 -38.080 4.285 1.00 57.41 83 ILE A C 1
ATOM 643 O O . ILE A 1 83 ? -15.929 -37.355 4.037 1.00 57.41 83 ILE A O 1
ATOM 647 N N . LYS A 1 84 ? -16.782 -39.241 4.935 1.00 54.72 84 LYS A N 1
ATOM 648 C CA . LYS A 1 84 ? -15.550 -40.028 4.957 1.00 54.72 84 LYS A CA 1
ATOM 649 C C . LYS A 1 84 ? -15.436 -40.699 3.586 1.00 54.72 84 LYS A C 1
ATOM 651 O O . LYS A 1 84 ? -16.399 -41.342 3.172 1.00 54.72 84 LYS A O 1
ATOM 656 N N . TYR A 1 85 ? -14.299 -40.515 2.919 1.00 59.66 85 TYR A N 1
ATOM 657 C CA . TYR A 1 85 ? -13.837 -41.430 1.874 1.00 59.66 85 TYR A CA 1
ATOM 658 C C . TYR A 1 85 ? -13.155 -42.630 2.529 1.00 59.66 85 TYR A C 1
ATOM 660 O O . TYR A 1 85 ? -12.539 -42.422 3.604 1.00 59.66 85 TYR A O 1
#

pLDDT: mean 87.63, std 9.58, range [54.72, 97.19]

Secondary structure (DSSP, 8-state):
-GGGT--HHHHHHHHHHHHS--B--EETTEE---B--SS---TT-TTHHHHHHHHHHHHHHHHHHHHHTTS--------------

Foldseek 3Di:
DVVVVDDPVVVVVVCCQAQPDWDWDQDPNDTHDIDGDPDDGDVVDPCVVVVVVVVVVVVVVVVVVCVVVVVDDDDDDDPDDDDDD

InterPro domains:
  IPR052343 Diverse Retrotransposon and Effector-Associated Protein [PTHR46890] (2-66)

Mean predicted aligned error: 8.3 Å

Sequence (85 aa):
MSRMGFDQKWIDAIMKCISTVSYSVVVNGNIGEIFYPTRGLRQGDPLSPFLFLICGEGLSSLMRSATRDGLLKGVKFIDERPIKY

Radius of gyration: 20.56 Å; Cα contacts (8 Å, |Δi|>4): 40; chains: 1; bounding box: 38×53×44 Å

Organism: NCBI:txid47602